Protein AF-A0A8C7X503-F1 (afdb_monomer)

Structure (mmCIF, N/CA/C/O backbone):
data_AF-A0A8C7X503-F1
#
_entry.id   AF-A0A8C7X503-F1
#
loop_
_atom_site.group_PDB
_atom_site.id
_atom_site.type_symbol
_atom_site.label_atom_id
_atom_site.label_alt_id
_atom_site.label_comp_id
_atom_site.label_asym_id
_atom_site.label_entity_id
_atom_site.label_seq_id
_atom_site.pdbx_PDB_ins_code
_atom_site.Cartn_x
_atom_site.Cartn_y
_atom_site.Cartn_z
_atom_site.occupancy
_atom_site.B_iso_or_equiv
_atom_site.auth_seq_id
_atom_site.auth_comp_id
_atom_site.auth_asym_id
_atom_site.auth_atom_id
_atom_site.pdbx_PDB_model_num
ATOM 1 N N . ALA A 1 1 ? -3.578 -21.393 -3.562 1.00 30.95 1 ALA A N 1
ATOM 2 C CA . ALA A 1 1 ? -3.566 -21.350 -5.035 1.00 30.95 1 ALA A CA 1
ATOM 3 C C . ALA A 1 1 ? -4.801 -20.584 -5.484 1.00 30.95 1 ALA A C 1
ATOM 5 O O . ALA A 1 1 ? -5.829 -20.727 -4.843 1.00 30.95 1 ALA A O 1
ATOM 6 N N . ASP A 1 2 ? -4.656 -19.784 -6.534 1.00 30.00 2 ASP A N 1
ATOM 7 C CA . ASP A 1 2 ? -5.682 -18.941 -7.164 1.00 30.00 2 ASP A CA 1
ATOM 8 C C . ASP A 1 2 ? -6.014 -17.599 -6.479 1.00 30.00 2 ASP A C 1
ATOM 10 O O . ASP A 1 2 ? -7.066 -17.384 -5.891 1.00 30.00 2 ASP A O 1
ATOM 14 N N . CYS A 1 3 ? -5.081 -16.655 -6.617 1.00 27.59 3 CYS A N 1
ATOM 15 C CA . CYS A 1 3 ? -5.402 -15.230 -6.703 1.00 27.59 3 CYS A CA 1
ATOM 16 C C . CYS A 1 3 ? -4.779 -14.721 -8.013 1.00 27.59 3 CYS A C 1
ATOM 18 O O . CYS A 1 3 ? -3.840 -13.928 -8.034 1.00 27.59 3 CYS A O 1
ATOM 20 N N . SER A 1 4 ? -5.163 -15.347 -9.130 1.00 34.88 4 SER A N 1
ATOM 21 C CA . SER A 1 4 ? -4.613 -15.059 -10.458 1.00 34.88 4 SER A CA 1
ATOM 22 C C . SER A 1 4 ? -5.718 -15.041 -11.494 1.00 34.88 4 SER A C 1
ATOM 24 O O . SER A 1 4 ? -5.726 -15.842 -12.421 1.00 34.88 4 SER A O 1
ATOM 26 N N . ARG A 1 5 ? -6.636 -14.079 -11.374 1.00 32.62 5 ARG A N 1
ATOM 27 C CA . ARG A 1 5 ? -7.431 -13.628 -12.517 1.00 32.62 5 ARG A CA 1
ATOM 28 C C . ARG A 1 5 ? -7.555 -12.116 -12.454 1.00 32.62 5 ARG A C 1
ATOM 30 O O . ARG A 1 5 ? -8.193 -11.592 -11.553 1.00 32.62 5 ARG A O 1
ATOM 37 N N . HIS A 1 6 ? -6.982 -11.474 -13.466 1.00 28.03 6 HIS A N 1
ATOM 38 C CA . HIS A 1 6 ? -6.944 -10.038 -13.726 1.00 28.03 6 HIS A CA 1
ATOM 39 C C . HIS A 1 6 ? -5.846 -9.283 -12.974 1.00 28.03 6 HIS A C 1
ATOM 41 O O . HIS A 1 6 ? -5.931 -9.005 -11.781 1.00 28.03 6 HIS A O 1
ATOM 47 N N . VAL A 1 7 ? -4.854 -8.821 -13.740 1.00 33.66 7 VAL A N 1
ATOM 48 C CA . VAL A 1 7 ? -4.158 -7.559 -13.460 1.00 33.66 7 VAL A CA 1
ATOM 49 C C . VAL A 1 7 ? -5.187 -6.434 -13.642 1.00 33.66 7 VAL A C 1
ATOM 51 O O . VAL A 1 7 ? -5.106 -5.622 -14.554 1.00 33.66 7 VAL A O 1
ATOM 54 N N . THR A 1 8 ? -6.227 -6.422 -12.815 1.00 30.42 8 THR A N 1
ATOM 55 C CA . THR A 1 8 ? -6.971 -5.205 -12.538 1.00 30.42 8 THR A CA 1
ATOM 56 C C . THR A 1 8 ? -6.157 -4.537 -11.460 1.00 30.42 8 THR A C 1
ATOM 58 O O . THR A 1 8 ? -6.114 -4.990 -10.319 1.00 30.42 8 THR A O 1
ATOM 61 N N . ILE A 1 9 ? -5.491 -3.448 -11.822 1.00 44.47 9 ILE A N 1
ATOM 62 C CA . ILE A 1 9 ? -5.337 -2.373 -10.851 1.00 44.47 9 ILE A CA 1
ATOM 63 C C . ILE A 1 9 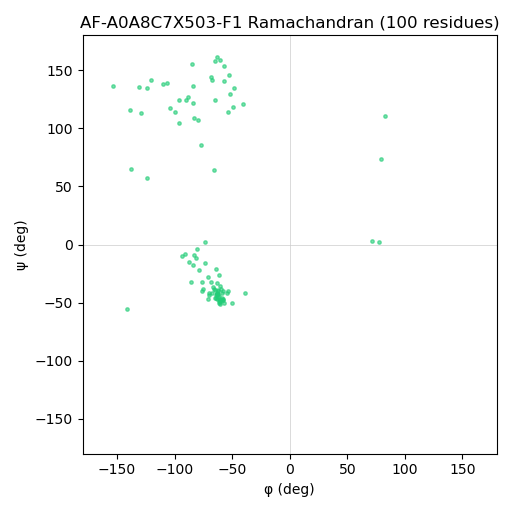? -6.736 -2.149 -10.304 1.00 44.47 9 ILE A C 1
ATOM 65 O O . ILE A 1 9 ? -7.645 -1.944 -11.113 1.00 44.47 9 ILE A O 1
ATOM 69 N N . CYS A 1 10 ? -6.912 -2.354 -8.994 1.00 40.28 10 CYS A N 1
ATOM 70 C CA . CYS A 1 10 ? -8.216 -2.299 -8.350 1.00 40.28 10 CYS A CA 1
ATOM 71 C C . CYS A 1 10 ? -8.994 -1.124 -8.951 1.00 40.28 10 CYS A C 1
ATOM 73 O O . CYS A 1 10 ? -8.466 -0.005 -8.947 1.00 40.28 10 CYS A O 1
ATOM 75 N N . PRO A 1 11 ? -10.177 -1.355 -9.556 1.00 50.69 11 PRO A N 1
ATOM 76 C CA . PRO A 1 11 ? -11.011 -0.238 -9.958 1.00 50.69 11 PRO A CA 1
ATOM 77 C C . PRO A 1 11 ? -11.197 0.659 -8.729 1.00 50.69 11 PRO A C 1
ATOM 79 O O . PRO A 1 11 ? -11.208 0.135 -7.607 1.00 50.69 11 PRO A O 1
ATOM 82 N N . PRO A 1 12 ? -11.292 1.989 -8.912 1.00 56.28 12 PRO A N 1
ATOM 83 C CA . PRO A 1 12 ? -11.513 2.889 -7.792 1.00 56.28 12 PRO A CA 1
ATOM 84 C C . PRO A 1 12 ? -12.670 2.338 -6.954 1.00 56.28 12 PRO A C 1
ATOM 86 O O . PRO A 1 12 ? -13.658 1.880 -7.542 1.00 56.28 12 PRO A O 1
ATOM 89 N N . PRO A 1 13 ? -12.534 2.309 -5.620 1.00 62.34 13 PRO A N 1
ATOM 90 C CA . PRO A 1 13 ? -13.510 1.708 -4.740 1.00 62.34 13 PRO A CA 1
ATOM 91 C C . PRO A 1 13 ? -14.867 2.317 -5.061 1.00 62.34 13 PRO A C 1
ATOM 93 O O . PRO A 1 13 ? -15.098 3.520 -4.947 1.00 62.34 13 PRO A O 1
ATOM 96 N N . THR A 1 14 ? -15.752 1.475 -5.577 1.00 65.44 14 THR A N 1
ATOM 97 C CA . T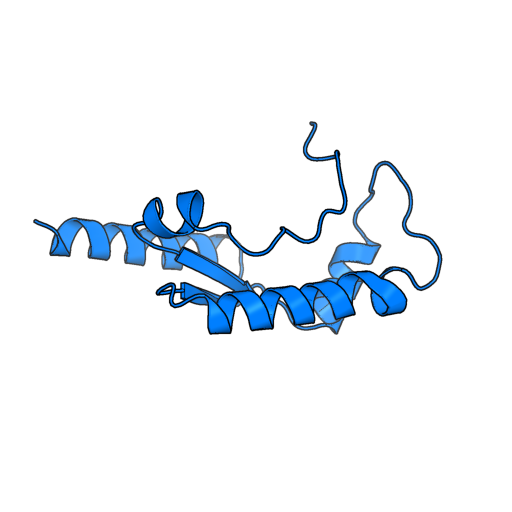HR A 1 14 ? -17.113 1.877 -5.899 1.00 6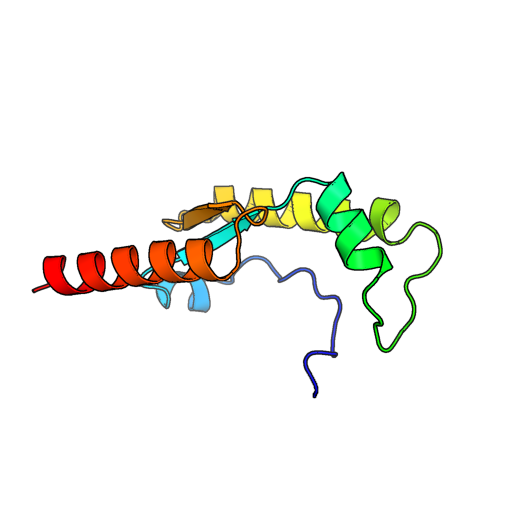5.44 14 THR A CA 1
ATOM 98 C C . THR A 1 14 ? -17.840 2.155 -4.590 1.00 65.44 14 THR A C 1
ATOM 100 O O . THR A 1 14 ? -17.633 1.421 -3.624 1.00 65.44 14 THR A O 1
ATOM 103 N N . ARG A 1 15 ? -18.733 3.153 -4.570 1.00 62.34 15 ARG A N 1
ATOM 104 C CA . ARG A 1 15 ? -19.516 3.557 -3.383 1.00 62.34 15 ARG A CA 1
ATOM 105 C C . ARG A 1 15 ? -20.024 2.413 -2.482 1.00 62.34 15 ARG A C 1
ATOM 107 O O . ARG A 1 15 ? -19.837 2.551 -1.281 1.00 62.34 15 ARG A O 1
ATOM 114 N N . PRO A 1 16 ? -20.545 1.269 -2.981 1.00 73.81 16 PRO A N 1
ATOM 115 C CA . PRO A 1 16 ? -20.975 0.184 -2.090 1.00 73.81 16 PRO A CA 1
ATOM 116 C C . PRO A 1 16 ? -19.862 -0.419 -1.216 1.00 73.81 16 PRO A C 1
ATOM 118 O O . PRO A 1 16 ? -20.157 -0.944 -0.152 1.00 73.81 16 PRO A O 1
ATOM 121 N N . LEU A 1 17 ? -18.594 -0.361 -1.636 1.00 72.31 17 LEU A N 1
ATOM 122 C CA . LEU A 1 17 ? -17.468 -0.832 -0.823 1.00 72.31 17 LEU A CA 1
ATOM 123 C C . LEU A 1 17 ? -16.960 0.247 0.134 1.00 72.31 17 LEU A C 1
ATOM 125 O O . LEU A 1 17 ? -16.522 -0.082 1.227 1.00 72.31 17 LEU A O 1
ATOM 129 N N . LEU A 1 18 ? -17.044 1.525 -0.249 1.00 75.00 18 LEU A N 1
ATOM 130 C CA . LEU A 1 18 ? -16.603 2.640 0.597 1.00 75.00 18 LEU A CA 1
ATOM 131 C C . LEU A 1 18 ? -17.364 2.690 1.926 1.00 75.00 18 LEU A C 1
ATOM 133 O O . LEU A 1 18 ? -16.773 2.959 2.963 1.00 75.00 18 LEU A O 1
ATOM 137 N N . GLU A 1 19 ? -18.660 2.395 1.886 1.00 80.69 19 GLU A N 1
ATOM 138 C CA . GLU A 1 19 ? -19.541 2.416 3.058 1.00 80.69 19 GLU A CA 1
ATOM 139 C C . GLU A 1 19 ? -19.440 1.141 3.912 1.00 80.69 19 GLU A C 1
ATOM 141 O O . GLU A 1 19 ? -19.950 1.107 5.027 1.00 80.69 19 GLU A O 1
ATOM 146 N N . ALA A 1 20 ? -18.779 0.092 3.411 1.00 85.00 20 ALA A N 1
ATOM 147 C CA . ALA A 1 20 ? -18.661 -1.187 4.106 1.00 85.00 20 ALA A CA 1
ATOM 148 C C . ALA A 1 20 ? -17.463 -1.254 5.068 1.00 85.00 20 ALA A C 1
ATOM 150 O O . ALA A 1 20 ? -17.385 -2.176 5.879 1.00 85.00 20 ALA A O 1
ATOM 151 N N . PHE A 1 21 ? -16.501 -0.331 4.959 1.00 84.44 21 PHE A N 1
ATOM 152 C CA . PHE A 1 21 ? -15.251 -0.406 5.710 1.00 84.44 21 PHE A CA 1
ATOM 153 C C . PHE A 1 21 ? -15.250 0.499 6.942 1.00 84.44 21 PHE A C 1
ATOM 155 O O . PHE A 1 21 ? -15.167 1.719 6.844 1.00 84.44 21 PHE A O 1
ATOM 162 N N . ASP A 1 22 ? -15.213 -0.126 8.116 1.00 86.06 22 ASP A N 1
ATOM 163 C CA . ASP A 1 22 ? -15.035 0.545 9.407 1.00 86.06 22 ASP A CA 1
ATOM 164 C C . ASP A 1 22 ? -13.623 1.104 9.637 1.00 86.06 22 ASP A C 1
ATOM 166 O O . ASP A 1 22 ? -13.435 2.041 10.417 1.00 86.06 22 ASP A O 1
ATOM 170 N N . LYS A 1 23 ? -12.618 0.483 9.012 1.00 88.50 23 LYS A N 1
ATOM 171 C CA . LYS A 1 23 ? -11.198 0.826 9.122 1.00 88.50 23 LYS A CA 1
ATOM 172 C C . LYS A 1 23 ? -10.487 0.394 7.840 1.00 88.50 23 LYS A C 1
ATOM 174 O O . LYS A 1 23 ? -10.723 -0.702 7.336 1.00 88.50 23 LYS A O 1
ATOM 179 N N . CYS A 1 24 ? -9.618 1.255 7.316 1.00 90.06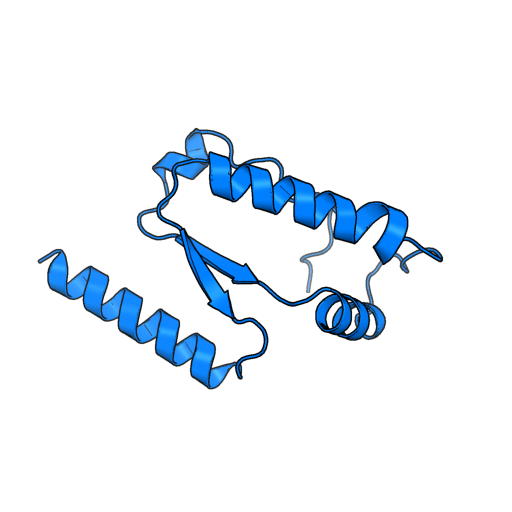 24 CYS A N 1
ATOM 180 C CA . CYS A 1 24 ? -8.875 1.015 6.081 1.00 90.06 24 CYS A CA 1
ATOM 181 C C . CYS A 1 24 ? -7.368 1.134 6.328 1.00 90.06 24 CYS A C 1
ATOM 183 O O . CYS A 1 24 ? -6.917 2.109 6.925 1.00 90.06 24 CYS A O 1
ATOM 185 N N . TYR A 1 25 ? -6.591 0.186 5.801 1.00 92.19 25 TYR A N 1
ATOM 186 C CA . TYR A 1 25 ? -5.127 0.233 5.810 1.00 92.19 25 TYR A CA 1
ATOM 187 C C . TYR A 1 25 ? -4.587 0.197 4.381 1.00 92.19 25 TYR A C 1
ATOM 189 O O . TYR A 1 25 ? -5.095 -0.545 3.539 1.00 92.19 25 TYR A O 1
ATOM 197 N N . TYR A 1 26 ? -3.524 0.953 4.112 1.00 90.44 26 TYR A N 1
ATOM 198 C CA . TYR A 1 26 ? -2.867 0.995 2.807 1.00 90.44 26 TYR A CA 1
ATOM 199 C C . TYR A 1 26 ? -1.363 0.781 2.942 1.00 90.44 26 TYR A C 1
ATOM 201 O O . TYR A 1 26 ? -0.648 1.627 3.473 1.00 90.44 26 TYR A O 1
ATOM 209 N N . ILE A 1 27 ? -0.856 -0.339 2.424 1.00 92.62 27 ILE A N 1
ATOM 210 C CA . ILE A 1 27 ? 0.579 -0.642 2.452 1.00 92.62 27 ILE A CA 1
ATOM 211 C C . ILE A 1 27 ? 1.262 0.035 1.264 1.00 92.62 27 ILE A C 1
ATOM 213 O O . ILE A 1 27 ? 0.946 -0.250 0.107 1.00 92.62 27 ILE A O 1
ATOM 217 N N . SER A 1 28 ? 2.239 0.893 1.549 1.00 89.62 28 SER A N 1
ATOM 218 C CA . SER A 1 28 ? 3.055 1.557 0.532 1.00 89.62 28 SER A CA 1
ATOM 219 C C . SER A 1 28 ? 4.487 1.020 0.539 1.00 89.62 28 SER A C 1
ATOM 221 O O . SER A 1 28 ? 5.063 0.765 1.592 1.00 89.62 28 SER A O 1
ATOM 223 N N . ILE A 1 29 ? 5.056 0.810 -0.649 1.00 91.75 29 ILE A N 1
ATOM 224 C CA . ILE A 1 29 ? 6.446 0.375 -0.838 1.00 91.75 29 ILE A CA 1
ATOM 225 C C . ILE A 1 29 ? 7.074 1.305 -1.886 1.00 91.75 29 ILE A C 1
ATOM 227 O O . ILE A 1 29 ? 6.427 1.566 -2.909 1.00 91.75 29 ILE A O 1
ATOM 231 N N . PRO A 1 30 ? 8.306 1.805 -1.674 1.00 93.25 30 PRO A N 1
ATOM 232 C CA . PRO A 1 30 ? 9.019 2.588 -2.676 1.00 93.25 30 PRO A CA 1
ATOM 233 C C . PRO A 1 30 ? 9.189 1.840 -4.002 1.00 93.25 30 PRO A C 1
ATOM 235 O O . PRO A 1 30 ? 9.230 0.610 -4.048 1.00 93.25 30 PRO A O 1
ATOM 238 N N . TYR A 1 31 ? 9.309 2.603 -5.087 1.00 92.94 31 TYR A N 1
ATOM 239 C CA . TYR A 1 31 ? 9.400 2.087 -6.455 1.00 92.94 31 TYR A CA 1
ATOM 240 C C . TYR A 1 31 ? 10.452 0.977 -6.611 1.00 92.94 31 TYR A C 1
ATOM 242 O O . TYR A 1 31 ? 10.122 -0.103 -7.101 1.00 92.94 31 TYR A O 1
ATOM 250 N N . GLU A 1 32 ? 11.680 1.213 -6.140 1.00 95.25 32 GLU A N 1
ATOM 251 C CA . GLU A 1 32 ? 12.802 0.281 -6.315 1.00 95.25 32 GLU A CA 1
ATOM 252 C C . GLU A 1 32 ? 12.557 -1.059 -5.615 1.00 95.25 32 GLU A C 1
ATOM 254 O O . GLU A 1 32 ? 12.687 -2.128 -6.216 1.00 95.25 32 GLU A O 1
ATOM 259 N N . ASP A 1 33 ? 12.114 -1.021 -4.358 1.00 93.44 33 ASP A N 1
ATOM 260 C CA . ASP A 1 33 ? 11.782 -2.228 -3.605 1.00 93.44 33 ASP A CA 1
ATOM 261 C C . ASP A 1 33 ? 10.587 -2.965 -4.196 1.00 93.44 33 ASP A C 1
ATOM 263 O O . ASP A 1 33 ? 10.587 -4.196 -4.254 1.00 93.44 33 ASP A O 1
ATOM 267 N N . CYS A 1 34 ? 9.578 -2.236 -4.671 1.00 93.31 34 CYS A N 1
ATOM 268 C CA . CYS A 1 34 ? 8.420 -2.827 -5.327 1.00 93.31 34 CYS A CA 1
ATOM 269 C C . CYS A 1 34 ? 8.828 -3.541 -6.625 1.00 93.31 34 CYS A C 1
ATOM 271 O O . CYS A 1 34 ? 8.461 -4.702 -6.831 1.00 93.31 34 CYS A O 1
ATOM 273 N N . LYS A 1 35 ? 9.655 -2.895 -7.457 1.00 93.00 3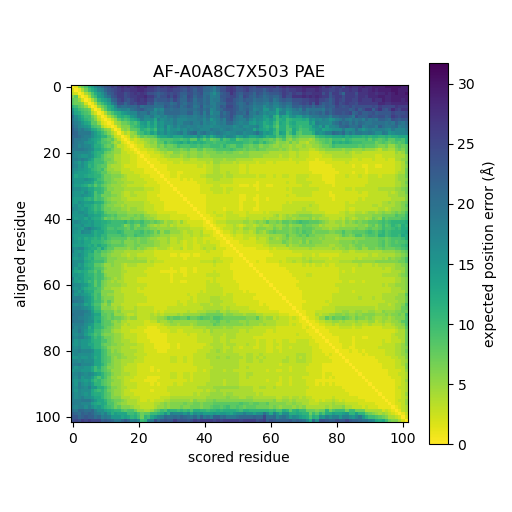5 LYS A N 1
ATOM 274 C CA . LYS A 1 35 ? 10.184 -3.460 -8.704 1.00 93.00 35 LYS A CA 1
ATOM 275 C C . LYS A 1 35 ? 11.012 -4.713 -8.439 1.00 93.00 35 LYS A C 1
ATOM 277 O O . LYS A 1 35 ? 10.765 -5.750 -9.052 1.00 93.00 35 LYS A O 1
ATOM 282 N N . ARG A 1 36 ? 11.925 -4.648 -7.465 1.00 94.50 36 ARG A N 1
ATOM 283 C CA . ARG A 1 36 ? 12.776 -5.769 -7.040 1.00 94.50 36 ARG A CA 1
ATOM 284 C C . ARG A 1 36 ? 11.971 -6.937 -6.470 1.00 94.50 36 ARG A C 1
ATOM 286 O O . ARG A 1 36 ? 12.258 -8.086 -6.776 1.00 94.50 36 ARG A O 1
ATOM 293 N N . ARG A 1 37 ? 10.957 -6.676 -5.639 1.00 92.62 37 ARG A N 1
ATOM 294 C CA . ARG A 1 37 ? 10.069 -7.729 -5.108 1.00 92.62 37 ARG A CA 1
ATOM 295 C C . ARG A 1 37 ? 9.197 -8.338 -6.203 1.00 92.62 37 ARG A C 1
ATOM 297 O O . ARG A 1 37 ? 8.843 -9.508 -6.113 1.00 92.62 37 ARG A O 1
ATOM 304 N N . ARG A 1 38 ? 8.801 -7.556 -7.211 1.00 92.75 38 ARG A N 1
ATOM 305 C CA . ARG A 1 38 ? 7.985 -8.049 -8.323 1.00 92.75 38 ARG A CA 1
ATOM 306 C C . ARG A 1 38 ? 8.794 -8.886 -9.306 1.00 92.75 38 ARG A C 1
ATOM 308 O O . ARG A 1 38 ? 8.274 -9.898 -9.757 1.00 92.75 38 ARG A O 1
ATOM 315 N N . SER A 1 39 ? 10.045 -8.522 -9.586 1.00 90.19 39 SER A N 1
ATOM 316 C CA . SER A 1 39 ? 10.904 -9.288 -10.496 1.00 90.19 39 SER A CA 1
ATOM 317 C C . SER A 1 39 ? 11.229 -10.698 -9.991 1.00 90.19 39 SER A C 1
ATOM 319 O O . SER A 1 39 ? 11.550 -11.565 -10.796 1.00 90.19 39 SER A O 1
ATOM 321 N N . THR A 1 40 ? 11.110 -10.953 -8.683 1.00 91.50 40 THR A N 1
ATOM 322 C CA . THR A 1 40 ? 11.280 -12.291 -8.093 1.00 91.50 40 THR A CA 1
ATOM 323 C C . THR A 1 40 ? 9.981 -13.094 -7.993 1.00 91.50 40 THR A C 1
ATOM 325 O O . THR A 1 40 ? 10.021 -14.276 -7.653 1.00 91.50 40 THR A O 1
ATOM 328 N N . ARG A 1 41 ? 8.819 -12.488 -8.272 1.00 93.06 41 ARG A N 1
ATOM 329 C CA . ARG A 1 41 ? 7.530 -13.193 -8.266 1.00 93.06 41 ARG A CA 1
ATOM 330 C C . ARG A 1 41 ? 7.299 -13.895 -9.596 1.00 93.06 41 ARG A C 1
ATOM 332 O O . ARG A 1 41 ? 7.459 -13.305 -10.658 1.00 93.06 41 ARG A O 1
ATOM 339 N N . GLN A 1 42 ? 6.820 -15.133 -9.524 1.00 88.62 42 GLN A N 1
ATOM 340 C CA . GLN A 1 42 ? 6.385 -15.883 -10.694 1.00 88.62 42 GLN A CA 1
ATOM 341 C C . GLN A 1 42 ? 4.868 -15.742 -10.865 1.00 88.62 42 GLN A C 1
ATOM 343 O O . GLN A 1 42 ? 4.091 -16.328 -10.112 1.00 88.62 42 GLN A O 1
ATOM 348 N N . TYR A 1 43 ? 4.447 -14.933 -11.838 1.00 86.31 43 TYR A N 1
ATOM 349 C CA . TYR A 1 43 ? 3.050 -14.868 -12.276 1.00 86.31 43 TYR A CA 1
ATOM 350 C C . TYR A 1 43 ? 2.760 -15.963 -13.308 1.00 86.31 43 TYR A C 1
ATOM 352 O O . TYR A 1 43 ? 3.660 -16.406 -14.020 1.00 86.31 43 TYR A O 1
ATOM 360 N N . THR A 1 44 ? 1.492 -16.371 -13.421 1.00 89.00 44 THR A N 1
ATOM 361 C CA . THR A 1 44 ? 1.041 -17.358 -14.421 1.00 89.00 44 THR A CA 1
ATOM 362 C C . THR A 1 44 ? 1.351 -16.915 -15.849 1.00 89.00 44 THR A C 1
ATOM 364 O O . THR A 1 44 ? 1.757 -17.723 -16.678 1.00 89.00 44 THR A O 1
ATOM 367 N N . VAL A 1 45 ? 1.167 -15.623 -16.12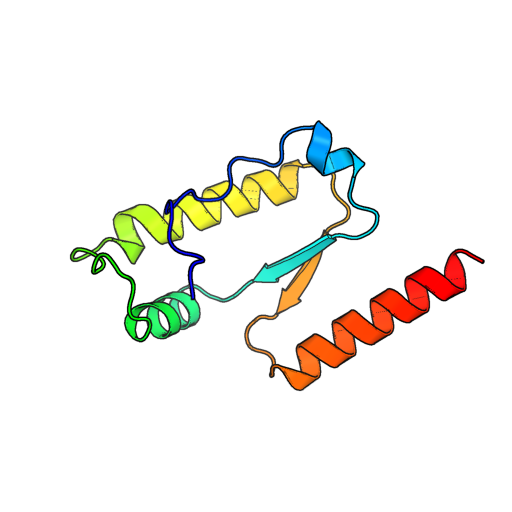5 1.00 89.31 45 VAL A N 1
ATOM 368 C CA . VAL A 1 45 ? 1.610 -14.983 -17.363 1.00 89.31 45 VAL A CA 1
ATOM 369 C C . VAL A 1 45 ? 2.861 -14.178 -17.021 1.00 89.31 45 VAL A C 1
ATOM 371 O O . VAL A 1 45 ? 2.760 -13.278 -16.184 1.00 89.31 45 VAL A O 1
ATOM 374 N N . PRO A 1 46 ? 4.027 -14.496 -17.612 1.00 88.56 46 PRO A N 1
ATOM 375 C CA . PRO A 1 46 ? 5.243 -13.729 -17.386 1.00 88.56 46 PRO A CA 1
ATOM 376 C C . PRO A 1 46 ? 5.054 -12.255 -17.751 1.00 88.56 46 PRO A C 1
ATOM 378 O O . PRO A 1 46 ? 4.419 -11.933 -18.757 1.00 88.56 46 PRO A O 1
ATOM 381 N N . ASP A 1 47 ? 5.630 -11.363 -16.947 1.00 85.62 47 ASP A N 1
ATOM 382 C CA . ASP A 1 47 ? 5.618 -9.931 -17.237 1.00 85.62 47 ASP A CA 1
ATOM 383 C C . ASP A 1 47 ? 6.429 -9.674 -18.531 1.00 85.62 47 ASP A C 1
ATOM 385 O O . ASP A 1 47 ? 7.601 -10.063 -18.597 1.00 85.62 47 ASP A O 1
ATOM 389 N N . PRO A 1 48 ? 5.862 -9.023 -19.568 1.00 90.75 48 PRO A N 1
ATOM 390 C CA . PRO A 1 48 ? 6.644 -8.631 -20.732 1.00 90.75 48 PRO A CA 1
ATOM 391 C C . PRO A 1 48 ? 7.709 -7.585 -20.354 1.00 90.75 48 PRO A C 1
ATOM 393 O O . PRO A 1 48 ? 7.551 -6.861 -19.360 1.00 90.75 48 PRO A O 1
ATOM 396 N N . PRO A 1 49 ? 8.788 -7.453 -21.152 1.00 92.75 49 PRO A N 1
ATOM 397 C CA . PRO A 1 49 ? 9.815 -6.444 -20.919 1.00 92.75 49 PRO A CA 1
ATOM 398 C C . PRO A 1 49 ? 9.209 -5.044 -20.766 1.00 92.75 49 PRO A C 1
ATOM 400 O O . PRO A 1 49 ? 8.392 -4.616 -21.579 1.00 92.75 49 PRO A O 1
ATOM 403 N N . GLY A 1 50 ? 9.592 -4.333 -19.704 1.00 92.00 50 GLY A N 1
ATOM 404 C CA . GLY A 1 50 ? 9.107 -2.977 -19.431 1.00 92.00 50 GLY A CA 1
ATOM 405 C C . GLY A 1 50 ? 7.692 -2.877 -18.846 1.00 92.00 50 GLY A C 1
ATOM 406 O O . GLY A 1 50 ? 7.253 -1.759 -18.587 1.00 92.00 50 GLY A O 1
ATOM 407 N N . LEU A 1 51 ? 6.984 -3.987 -18.567 1.00 90.06 51 LEU A N 1
ATOM 408 C CA . LEU A 1 51 ? 5.623 -3.937 -18.000 1.00 90.06 51 LEU A CA 1
ATOM 409 C C . LEU A 1 51 ? 5.560 -3.114 -16.707 1.00 90.06 51 LEU A C 1
ATOM 411 O O . LEU A 1 51 ? 4.608 -2.360 -16.487 1.00 90.06 51 LEU A O 1
ATOM 415 N N . PHE A 1 52 ? 6.560 -3.269 -15.836 1.00 90.38 52 PHE A N 1
ATOM 416 C CA . PHE A 1 52 ? 6.552 -2.592 -14.545 1.00 90.38 52 PHE A CA 1
ATOM 417 C C . PHE A 1 52 ? 6.517 -1.070 -14.704 1.00 90.38 52 PHE A C 1
ATOM 419 O O . PHE A 1 52 ? 5.662 -0.400 -14.126 1.00 90.38 52 PHE A O 1
ATOM 426 N N . ASP A 1 53 ? 7.413 -0.556 -15.541 1.00 94.69 53 ASP A N 1
ATOM 427 C CA . ASP A 1 53 ? 7.613 0.874 -15.762 1.00 94.69 53 ASP A CA 1
ATOM 428 C C . ASP A 1 53 ? 6.518 1.464 -16.647 1.00 94.69 53 ASP A C 1
ATOM 430 O O . ASP A 1 53 ? 6.019 2.552 -16.379 1.00 94.69 53 ASP A O 1
ATOM 434 N N . GLY A 1 54 ? 6.113 0.722 -17.680 1.00 93.88 54 GLY A N 1
ATOM 435 C CA . GLY A 1 54 ? 5.119 1.170 -18.649 1.00 93.88 54 GLY A CA 1
ATOM 436 C C . GLY A 1 54 ? 3.675 1.062 -18.163 1.00 93.88 54 GLY A C 1
ATOM 437 O O . GLY A 1 54 ? 2.809 1.749 -18.699 1.00 93.88 54 GLY A O 1
ATOM 438 N N . HIS A 1 55 ? 3.386 0.212 -17.170 1.00 89.44 55 HIS A N 1
ATOM 439 C CA . HIS A 1 55 ? 2.002 -0.068 -16.784 1.00 89.44 55 HIS A CA 1
ATOM 440 C C . HIS A 1 55 ? 1.773 -0.206 -15.280 1.00 89.44 55 HIS A C 1
ATOM 442 O O . HIS A 1 55 ? 0.943 0.512 -14.721 1.00 89.44 55 HIS A O 1
ATOM 448 N N . VAL A 1 56 ? 2.495 -1.105 -14.607 1.00 89.19 56 VAL A N 1
ATOM 449 C CA . VAL A 1 56 ? 2.214 -1.450 -13.200 1.00 89.19 56 VAL A CA 1
ATOM 450 C C . VAL A 1 56 ? 2.365 -0.233 -12.295 1.00 89.19 56 VAL A C 1
ATOM 452 O O . VAL A 1 56 ? 1.468 0.068 -11.509 1.00 89.19 56 VAL A O 1
ATOM 455 N N . TRP A 1 57 ? 3.490 0.470 -12.407 1.00 91.75 57 TRP A N 1
ATOM 456 C CA . TRP A 1 57 ? 3.787 1.611 -11.554 1.00 91.75 57 TRP A CA 1
ATOM 457 C C . TRP A 1 57 ? 2.920 2.842 -11.863 1.00 91.75 57 TRP A C 1
ATOM 459 O O . TRP A 1 57 ? 2.329 3.377 -10.920 1.00 91.75 57 TRP A O 1
ATOM 469 N N . PRO A 1 58 ? 2.733 3.260 -13.135 1.00 93.38 58 PRO A N 1
ATOM 470 C CA . PRO A 1 58 ? 1.786 4.325 -13.470 1.00 93.38 58 PRO A CA 1
ATOM 471 C C . PRO A 1 58 ? 0.375 4.064 -12.938 1.00 93.38 58 PRO A C 1
ATOM 473 O O . PRO A 1 58 ? -0.285 4.963 -12.415 1.00 93.38 58 PRO A O 1
ATOM 476 N N . MET A 1 59 ? -0.089 2.818 -13.018 1.00 90.25 59 MET A N 1
ATOM 477 C CA . MET A 1 59 ? -1.421 2.478 -12.542 1.00 90.25 59 MET A CA 1
ATOM 478 C C . MET A 1 59 ? -1.511 2.383 -11.015 1.00 90.25 59 MET A C 1
ATOM 480 O O . MET A 1 59 ? -2.529 2.783 -10.454 1.00 90.25 59 MET A O 1
ATOM 484 N N . TYR A 1 60 ? -0.448 1.956 -10.326 1.00 89.81 60 TYR A N 1
ATOM 485 C CA . TYR A 1 60 ? -0.350 2.095 -8.870 1.00 89.81 60 TYR A CA 1
ATOM 486 C C . TYR A 1 60 ? -0.442 3.565 -8.437 1.00 89.81 60 TYR A C 1
ATOM 488 O O . TYR A 1 60 ? -1.204 3.886 -7.529 1.00 89.81 60 TYR A O 1
ATOM 496 N N . GLN A 1 61 ? 0.279 4.474 -9.103 1.00 89.75 61 GLN A N 1
ATOM 497 C CA . GLN A 1 61 ? 0.218 5.908 -8.795 1.00 89.75 61 GLN A CA 1
ATOM 498 C C . GLN A 1 61 ? -1.181 6.485 -9.028 1.00 89.75 61 GLN A C 1
ATOM 500 O O . GLN A 1 61 ? -1.685 7.240 -8.196 1.00 89.75 61 GLN A O 1
ATOM 505 N N . LYS A 1 62 ? -1.833 6.093 -10.130 1.00 89.44 62 LYS A N 1
ATOM 506 C CA . LYS A 1 62 ? -3.226 6.460 -10.406 1.00 89.44 62 LYS A CA 1
ATOM 507 C C . LYS A 1 62 ? -4.160 5.984 -9.291 1.00 89.44 62 LYS A C 1
ATOM 509 O O . LYS A 1 62 ? -4.957 6.773 -8.800 1.00 89.44 62 LYS A O 1
ATOM 514 N N . HIS A 1 63 ? -4.039 4.724 -8.878 1.00 87.38 63 HIS A N 1
ATOM 515 C CA . HIS A 1 63 ? -4.840 4.158 -7.794 1.00 87.38 63 HIS A CA 1
ATOM 516 C C . HIS A 1 63 ? -4.581 4.859 -6.456 1.00 87.38 63 HIS A C 1
ATOM 518 O O . HIS A 1 63 ? -5.519 5.168 -5.730 1.00 87.38 63 HIS A O 1
ATOM 524 N N . ARG A 1 64 ? -3.318 5.167 -6.139 1.00 87.19 64 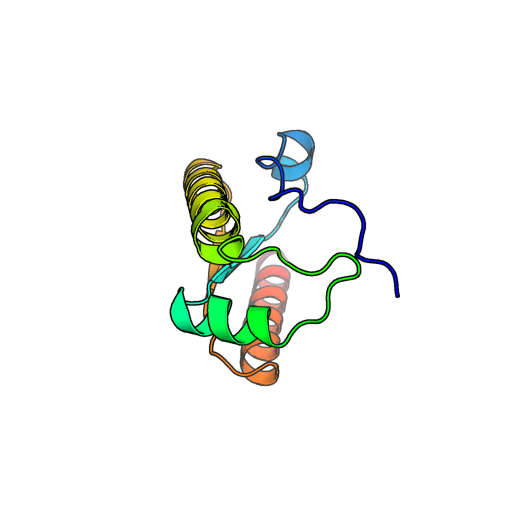ARG A N 1
ATOM 525 C CA . ARG A 1 64 ? -2.957 5.903 -4.924 1.00 87.19 64 ARG A CA 1
ATOM 526 C C . ARG A 1 64 ? -3.660 7.260 -4.864 1.00 87.19 64 ARG A C 1
ATOM 528 O O . ARG A 1 64 ? -4.277 7.560 -3.851 1.00 87.19 64 ARG A O 1
ATOM 535 N N . ARG A 1 65 ? -3.642 8.026 -5.960 1.00 90.00 65 ARG A N 1
ATOM 536 C CA . ARG A 1 65 ? -4.370 9.302 -6.037 1.00 90.00 65 ARG A CA 1
ATOM 537 C C . ARG A 1 65 ? -5.872 9.109 -5.811 1.00 90.00 65 ARG A C 1
ATOM 539 O O . ARG A 1 65 ? -6.480 9.857 -5.063 1.00 90.00 65 ARG A O 1
ATOM 546 N N . GLN A 1 66 ? -6.458 8.063 -6.392 1.00 87.31 66 GLN A N 1
ATOM 547 C CA . GLN A 1 66 ? -7.871 7.740 -6.171 1.00 87.31 66 GLN A CA 1
ATOM 548 C C . GLN A 1 66 ? -8.176 7.381 -4.709 1.00 87.31 66 GLN A C 1
ATOM 550 O O . GLN A 1 66 ? -9.269 7.676 -4.238 1.00 87.31 66 GLN A O 1
ATOM 555 N N . MET A 1 67 ? -7.239 6.755 -3.987 1.00 83.69 67 MET A N 1
ATOM 556 C CA . MET A 1 67 ? -7.404 6.467 -2.556 1.00 83.69 67 MET A CA 1
ATOM 557 C C . MET A 1 67 ? -7.348 7.749 -1.734 1.00 83.69 67 MET A C 1
ATOM 559 O O . MET A 1 67 ? -8.188 7.944 -0.860 1.00 83.69 67 MET A O 1
ATOM 563 N N . GLU A 1 68 ? -6.408 8.638 -2.051 1.00 86.75 68 GLU A N 1
ATOM 564 C CA . GLU A 1 68 ? -6.284 9.961 -1.429 1.00 86.75 68 GLU A CA 1
ATOM 565 C C . GLU A 1 68 ? -7.552 10.811 -1.658 1.00 86.75 68 GLU A C 1
ATOM 567 O O . GLU A 1 68 ? -7.998 11.515 -0.757 1.00 86.75 68 GLU A O 1
ATOM 572 N N . GLU A 1 69 ? -8.191 10.681 -2.824 1.00 88.69 69 GLU A N 1
ATOM 573 C CA . GLU A 1 69 ? -9.438 11.373 -3.188 1.00 88.69 69 GLU A CA 1
ATOM 574 C C . GLU A 1 69 ? -10.719 10.678 -2.677 1.00 88.69 69 GLU A C 1
ATOM 576 O O . GLU A 1 69 ? -11.806 11.247 -2.774 1.00 88.69 69 GLU A O 1
ATOM 581 N N . SER A 1 70 ? -10.628 9.455 -2.139 1.00 83.38 70 SER A N 1
ATOM 582 C CA . SER A 1 70 ? -11.805 8.633 -1.800 1.00 83.38 70 SER A CA 1
ATOM 583 C C . SER A 1 70 ? -12.579 9.098 -0.562 1.00 83.38 70 SER A C 1
ATOM 585 O O . SER A 1 70 ? -13.704 8.651 -0.345 1.00 83.38 70 SER A O 1
ATOM 587 N N . GLY A 1 71 ? -11.983 9.961 0.268 1.00 81.88 71 GLY A N 1
ATOM 588 C CA . GLY A 1 71 ? -12.555 10.384 1.550 1.00 81.88 71 GLY A CA 1
ATOM 589 C C . GLY A 1 71 ? -12.548 9.301 2.638 1.00 81.88 71 GLY A C 1
ATOM 590 O O . GLY A 1 71 ? -13.038 9.548 3.738 1.00 81.88 71 GLY A O 1
ATOM 591 N N . LEU A 1 72 ? -11.987 8.117 2.361 1.00 83.88 72 LEU A N 1
ATOM 592 C CA . LEU A 1 72 ? -11.783 7.078 3.365 1.00 83.88 72 LEU A CA 1
ATOM 593 C C . LEU A 1 72 ? -10.743 7.520 4.397 1.00 83.88 72 LEU A C 1
ATOM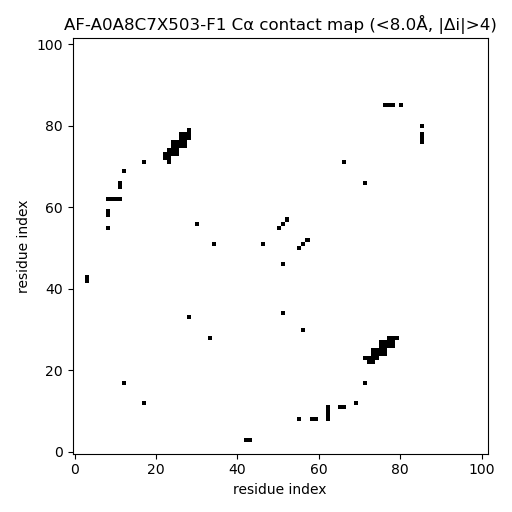 595 O O . LEU A 1 72 ? -9.704 8.088 4.057 1.00 83.88 72 LEU A O 1
ATOM 599 N N . ASN A 1 73 ? -10.979 7.167 5.660 1.00 86.31 73 ASN A N 1
ATOM 600 C CA . ASN A 1 73 ? -9.963 7.283 6.699 1.00 86.31 73 ASN A CA 1
ATOM 601 C C . ASN A 1 73 ? -8.961 6.124 6.570 1.00 86.31 73 ASN A C 1
ATOM 603 O O . ASN A 1 73 ? -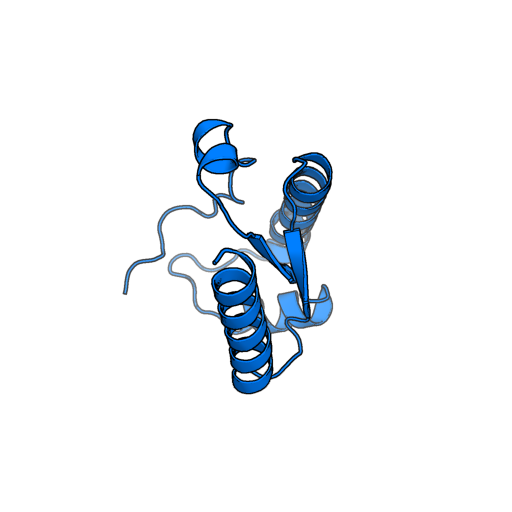9.133 5.060 7.171 1.00 86.31 73 ASN A O 1
ATOM 607 N N . ILE A 1 74 ? -7.959 6.317 5.712 1.00 88.50 74 ILE A N 1
ATOM 608 C CA . ILE A 1 74 ? -6.940 5.317 5.389 1.00 88.50 74 ILE A CA 1
ATOM 609 C C . ILE A 1 74 ? -5.698 5.544 6.246 1.00 88.50 74 ILE A C 1
ATOM 611 O O . ILE A 1 74 ? -5.072 6.602 6.185 1.00 88.50 74 ILE A O 1
ATOM 615 N N . GLU A 1 75 ? -5.283 4.506 6.965 1.00 91.25 75 GLU A N 1
ATOM 616 C CA . GLU A 1 75 ? -3.996 4.480 7.646 1.00 91.25 75 GLU A CA 1
ATOM 617 C C . GLU A 1 75 ? -2.910 3.893 6.738 1.00 91.25 75 GLU A C 1
ATOM 619 O O . GLU A 1 75 ? -3.024 2.777 6.224 1.00 91.25 75 GLU A O 1
ATOM 624 N N . TYR A 1 76 ? -1.839 4.655 6.526 1.00 89.38 76 TYR A N 1
ATOM 625 C CA . TYR A 1 76 ? -0.744 4.249 5.654 1.00 89.38 76 TYR A CA 1
ATOM 626 C C . TYR A 1 76 ? 0.303 3.450 6.426 1.00 89.38 76 TYR A C 1
ATOM 628 O O . TYR A 1 76 ? 0.851 3.907 7.427 1.00 89.38 76 TYR A O 1
ATOM 636 N N . LEU A 1 77 ? 0.615 2.265 5.912 1.00 91.50 77 LEU A N 1
ATOM 637 C CA . LEU A 1 77 ? 1.603 1.353 6.469 1.00 91.50 77 LEU A CA 1
ATOM 638 C C . LEU A 1 77 ? 2.867 1.346 5.606 1.00 91.50 77 LEU A C 1
ATOM 640 O O . LEU A 1 77 ? 2.807 1.322 4.370 1.00 91.50 77 LEU A O 1
ATOM 644 N N . ASP A 1 78 ? 4.019 1.323 6.269 1.00 92.12 78 ASP A N 1
ATOM 645 C CA . ASP A 1 78 ? 5.314 1.157 5.617 1.00 92.12 78 ASP A CA 1
ATOM 646 C C . ASP A 1 78 ? 5.562 -0.323 5.295 1.00 92.12 78 ASP A C 1
ATOM 648 O O . ASP A 1 78 ? 5.848 -1.136 6.173 1.00 92.12 78 ASP A O 1
ATOM 652 N N . GLY A 1 79 ? 5.479 -0.677 4.014 1.00 90.94 79 GLY A N 1
ATOM 653 C CA . GLY A 1 79 ? 5.691 -2.040 3.531 1.00 90.94 79 GLY A CA 1
ATOM 654 C C . GLY A 1 79 ? 7.153 -2.504 3.519 1.00 90.94 79 GLY A C 1
ATOM 655 O O . GLY A 1 79 ? 7.426 -3.620 3.053 1.00 90.94 79 GLY A O 1
ATOM 656 N N . LEU A 1 80 ? 8.099 -1.676 3.975 1.00 92.88 80 LEU A N 1
ATOM 657 C CA . LEU A 1 80 ? 9.486 -2.075 4.228 1.00 92.88 80 LEU A CA 1
ATOM 658 C C . LEU A 1 80 ? 9.688 -2.714 5.604 1.00 92.88 80 LEU A C 1
ATOM 660 O O . LEU A 1 80 ? 10.685 -3.414 5.788 1.00 92.88 80 LEU A O 1
ATOM 664 N N . LYS A 1 81 ? 8.744 -2.531 6.532 1.00 93.81 81 LYS A N 1
ATOM 665 C CA . LYS A 1 81 ? 8.756 -3.191 7.839 1.00 93.81 81 LYS A CA 1
ATOM 666 C C . LYS A 1 81 ? 8.700 -4.715 7.715 1.00 93.81 81 LYS A C 1
ATOM 668 O O . LYS A 1 81 ? 8.258 -5.268 6.701 1.00 93.81 81 LYS A O 1
ATOM 673 N N . SER A 1 82 ? 9.141 -5.395 8.774 1.00 95.19 82 SER A N 1
ATOM 674 C CA . SER A 1 82 ? 8.989 -6.844 8.879 1.00 95.19 82 SER A CA 1
ATOM 675 C C . SER A 1 82 ? 7.507 -7.231 8.923 1.00 95.19 82 SER A C 1
ATOM 677 O O . SER A 1 82 ? 6.623 -6.412 9.198 1.00 95.19 82 SER A O 1
ATOM 679 N N . LYS A 1 83 ? 7.222 -8.503 8.634 1.00 93.62 83 LYS A N 1
ATOM 680 C CA . LYS A 1 83 ? 5.855 -9.022 8.707 1.00 93.62 83 LYS A CA 1
ATOM 681 C C . LYS A 1 83 ? 5.322 -8.924 10.138 1.00 93.62 83 LYS A C 1
ATOM 683 O O . LYS A 1 83 ? 4.159 -8.582 10.323 1.00 93.62 83 LYS A O 1
ATOM 688 N N . GLU A 1 84 ? 6.170 -9.218 11.115 1.00 97.38 84 GLU A N 1
ATOM 689 C CA . GLU A 1 84 ? 5.870 -9.183 12.541 1.00 97.38 84 GLU A CA 1
ATOM 690 C C . GLU A 1 84 ? 5.555 -7.755 13.003 1.00 97.38 84 GLU A C 1
ATOM 692 O O . GLU A 1 84 ? 4.534 -7.544 13.650 1.00 97.38 84 GLU A O 1
ATOM 697 N N . ASP A 1 85 ? 6.354 -6.763 12.596 1.00 97.12 85 ASP A N 1
ATOM 698 C CA . ASP A 1 85 ? 6.109 -5.358 12.949 1.00 97.12 85 ASP A CA 1
ATOM 699 C C . ASP A 1 85 ? 4.802 -4.838 12.344 1.00 97.12 85 ASP A C 1
ATOM 701 O O . ASP A 1 85 ? 4.031 -4.157 13.019 1.00 97.12 85 ASP A O 1
ATOM 705 N N . LEU A 1 86 ? 4.531 -5.166 11.074 1.00 95.19 86 LEU A N 1
ATOM 706 C CA . LEU A 1 86 ? 3.269 -4.806 10.421 1.00 95.19 86 LEU A CA 1
ATOM 707 C C . LEU A 1 86 ? 2.076 -5.474 11.098 1.00 95.19 86 LEU A C 1
ATOM 709 O O . LEU A 1 86 ? 1.049 -4.831 11.300 1.00 95.19 86 LEU A O 1
ATOM 713 N N . TYR A 1 87 ? 2.211 -6.755 11.443 1.00 96.56 87 TYR A N 1
ATOM 714 C CA . TYR A 1 87 ? 1.172 -7.494 12.145 1.00 96.56 87 TYR A CA 1
ATOM 715 C C . TYR A 1 87 ? 0.871 -6.861 13.503 1.00 96.56 87 TYR A C 1
ATOM 717 O O . TYR A 1 87 ? -0.288 -6.565 13.772 1.00 96.56 87 TYR A O 1
ATOM 725 N N . ASN A 1 88 ? 1.895 -6.609 14.321 1.00 97.81 88 ASN A N 1
ATOM 726 C CA . ASN A 1 88 ? 1.722 -6.021 15.648 1.00 97.81 88 ASN A CA 1
ATOM 727 C C . ASN A 1 88 ? 1.110 -4.619 15.557 1.00 97.81 88 ASN A C 1
ATOM 729 O O . ASN A 1 88 ? 0.136 -4.348 16.251 1.00 97.81 88 ASN A O 1
ATOM 733 N N . GLN A 1 89 ? 1.595 -3.772 14.638 1.00 96.56 89 GLN A N 1
ATOM 734 C CA . GLN A 1 89 ? 1.043 -2.431 14.422 1.00 96.56 89 GLN A CA 1
ATOM 735 C C . GLN A 1 89 ? -0.456 -2.476 14.088 1.00 96.56 89 GLN A C 1
ATOM 737 O O . GLN A 1 89 ? -1.249 -1.767 14.704 1.00 96.56 89 GLN A O 1
ATOM 742 N N . VAL A 1 90 ? -0.854 -3.305 13.117 1.00 95.94 90 VAL A N 1
ATOM 743 C CA . VAL A 1 90 ? -2.264 -3.419 12.712 1.00 95.94 90 VAL A CA 1
ATOM 744 C C . VAL A 1 90 ? -3.102 -4.049 13.821 1.00 95.94 90 VAL A C 1
ATOM 746 O O . VAL A 1 90 ? -4.210 -3.597 14.088 1.00 95.94 90 VAL A O 1
ATOM 749 N N . TYR A 1 91 ? -2.585 -5.082 14.484 1.00 96.56 91 TYR A N 1
ATOM 750 C CA . TYR A 1 91 ? -3.289 -5.767 15.560 1.00 96.56 91 TYR A CA 1
ATOM 751 C C . TYR A 1 91 ? -3.593 -4.825 16.729 1.00 96.56 91 TYR A C 1
ATOM 753 O O . TYR A 1 91 ? -4.739 -4.758 17.173 1.00 96.56 91 TYR A O 1
ATOM 761 N N . GLU A 1 92 ? -2.597 -4.073 17.197 1.00 96.38 92 GLU A N 1
ATOM 762 C CA . GLU A 1 92 ? -2.755 -3.109 18.287 1.00 96.38 92 GLU A CA 1
ATOM 763 C C . GLU A 1 92 ? -3.751 -2.003 17.926 1.00 96.38 92 GLU A C 1
ATOM 765 O O . GLU A 1 92 ? -4.631 -1.688 18.728 1.00 96.38 92 GLU A O 1
ATOM 770 N N . ASP A 1 93 ? -3.670 -1.449 16.714 1.00 94.69 93 ASP A N 1
ATOM 771 C CA . ASP A 1 93 ? -4.618 -0.429 16.262 1.00 94.69 93 ASP A CA 1
ATOM 772 C C . ASP A 1 93 ? -6.057 -0.970 16.186 1.00 94.69 93 ASP A C 1
ATOM 774 O O . ASP A 1 93 ? -6.974 -0.317 16.686 1.00 94.69 93 ASP A O 1
ATOM 778 N N . ILE A 1 94 ? -6.269 -2.187 15.668 1.00 94.38 94 ILE A N 1
ATOM 779 C CA . ILE A 1 94 ? -7.598 -2.824 15.663 1.00 94.38 94 ILE A CA 1
ATOM 780 C C . ILE A 1 94 ? -8.113 -3.017 17.092 1.00 94.38 94 ILE A C 1
ATOM 782 O O . ILE A 1 94 ? -9.260 -2.672 17.373 1.00 94.38 94 ILE A O 1
ATOM 786 N N . GLN A 1 95 ? -7.293 -3.550 18.004 1.00 95.06 95 GLN A N 1
ATOM 787 C CA . GLN A 1 95 ? -7.694 -3.754 19.401 1.00 95.06 95 GLN A CA 1
ATOM 788 C C . GLN A 1 95 ? -8.097 -2.432 20.059 1.00 95.06 95 GLN A C 1
ATOM 790 O O . GLN A 1 95 ? -9.175 -2.337 20.645 1.00 95.06 95 GLN A O 1
ATOM 795 N N . ASN A 1 96 ? -7.285 -1.388 19.895 1.00 93.31 96 ASN A N 1
ATOM 796 C CA . ASN A 1 96 ? -7.591 -0.059 20.413 1.00 93.31 96 ASN A CA 1
ATOM 797 C C . ASN A 1 96 ? -8.863 0.517 19.781 1.00 93.31 96 ASN A C 1
ATOM 799 O O . ASN A 1 96 ? -9.670 1.136 20.472 1.00 93.31 96 ASN A O 1
ATOM 803 N N . ASN A 1 97 ? -9.080 0.310 18.481 1.00 89.25 97 ASN A N 1
ATOM 804 C CA . ASN A 1 97 ? -10.282 0.785 17.807 1.00 89.25 97 ASN A CA 1
ATOM 805 C C . ASN A 1 97 ? -11.546 0.095 18.337 1.00 89.25 97 ASN A C 1
ATOM 807 O O . ASN A 1 97 ? -12.557 0.760 18.526 1.00 89.25 97 ASN A O 1
ATOM 811 N N . LEU A 1 98 ? -11.484 -1.208 18.618 1.00 90.06 98 LEU A N 1
ATOM 812 C CA . LEU A 1 98 ? -12.603 -1.959 19.189 1.00 90.06 98 LEU A CA 1
ATOM 813 C C . LEU A 1 98 ? -12.877 -1.568 20.646 1.00 90.06 98 LEU A C 1
ATOM 815 O O . LEU A 1 98 ? -14.033 -1.394 21.017 1.00 90.06 98 LEU A O 1
ATOM 819 N N . LEU A 1 99 ? -11.829 -1.387 21.456 1.00 86.75 99 LEU A N 1
ATOM 820 C CA . LEU A 1 99 ? -11.960 -0.993 22.862 1.00 86.75 99 LEU A CA 1
ATOM 821 C C . LEU A 1 99 ? -12.526 0.422 23.029 1.00 86.75 99 LEU A C 1
ATOM 823 O O . LEU A 1 99 ? -13.313 0.646 23.936 1.00 86.75 99 LEU A O 1
ATOM 827 N N . ASN A 1 100 ? -12.168 1.356 22.144 1.00 78.88 100 ASN A N 1
ATOM 828 C CA . ASN A 1 100 ? -12.683 2.731 22.169 1.00 78.88 100 ASN A CA 1
ATOM 829 C C . ASN A 1 100 ? -14.082 2.884 21.532 1.00 78.88 100 ASN A C 1
ATOM 831 O O . ASN A 1 100 ? -14.622 3.989 21.515 1.00 78.88 100 ASN A O 1
ATOM 835 N N . ARG A 1 101 ? -14.647 1.812 20.955 1.00 69.81 101 ARG A N 1
ATOM 836 C CA . ARG A 1 101 ? -16.028 1.772 20.432 1.00 69.81 101 ARG A CA 1
ATOM 837 C C . ARG A 1 101 ? -17.045 1.242 21.456 1.00 69.81 101 ARG A C 1
ATOM 839 O O . ARG A 1 101 ? -18.241 1.308 21.172 1.00 69.81 101 ARG A O 1
ATOM 846 N N . LEU A 1 102 ? -16.581 0.699 22.586 1.00 50.72 102 LEU A N 1
ATOM 847 C CA . LEU A 1 102 ? -17.388 0.344 23.763 1.00 50.72 102 LEU A CA 1
ATOM 848 C C . LEU A 1 102 ? -17.548 1.562 24.680 1.00 50.72 102 LEU A C 1
ATOM 850 O O . LEU A 1 102 ? -18.637 1.677 25.285 1.00 50.72 102 LEU A O 1
#

Sequence (102 aa):
ADCSRHVTICPPPTRPLLEAFDKCYYISIPYEDCKRRRSTRQYTVPDPPGLFDGHVWPMYQKHRRQMEESGLNIEYLDGLKSKEDLYNQVYEDIQNNLLNRL

Mean predicted aligned error: 7.13 Å

InterPro domains:
  IPR027417 P-loop containing nucleoside triphosphate hydrolase [G3DSA:3.40.50.300] (8-101)
  IPR027417 P-loop containing nucleoside triphosphate hydrolase [SSF52540] (17-96)

pLDDT: mean 82.46, std 18.66, range [27.59, 97.81]

Solvent-accessible surface area (backbone atoms only — not comparable to full-atom values): 6559 Å² total; per-residue (Å²): 137,85,94,81,80,74,96,60,69,70,70,74,81,51,69,81,57,61,78,68,56,94,72,45,76,43,77,47,62,60,69,68,62,46,51,58,58,51,74,74,53,87,56,97,68,73,80,59,91,61,40,56,75,76,42,54,48,58,46,50,55,54,45,50,53,48,51,74,70,61,77,63,75,64,45,78,40,70,57,82,54,55,72,66,59,52,47,51,54,52,50,52,51,52,53,51,54,56,61,75,71,109

Radius of gyration: 16.02 Å; Cα contacts (8 Å, |Δi|>4): 51; chains: 1; bounding box: 34×33×45 Å

Secondary structure (DSSP, 8-state):
----S---------HHHHTT-SSEEEEE--HHHHHHHHHT---SSPPPTTHIIIIIHHHHHHHHHHHHTS---EEEEETTS-HHHHHHHHHHHHHHHHHTT-

Foldseek 3Di:
DDPADDPPLPDQDDVVRLVVDPAAEAEDEDLVVVVVVVVPDDHPDDQPPCCSVVPVVVSVVVNVVSVVVVPHPYHYDYPVDDPVVRCVVVVVVVVVVVVVVD

Organism: NCBI:txid183150

Nearest PDB structures (foldseek):
  2ql6-assembly10_J  TM=9.625E-01  e=2.787E-07  Homo sapiens
  2qsy-assembly1_A  TM=9.767E-01  e=5.873E-07  Homo sapiens
  2qt0-assembly1_A  TM=9.658E-01  e=5.873E-07  Homo sapiens
  2qsz-assembly1_A  TM=9.722E-01  e=8.243E-07  Homo sapiens
  7owl-assembly1_B  TM=4.472E-01  e=4.540E+00  Candidatus Odinarchaeum yellowstonii